Protein AF-A0A7I7WF89-F1 (afdb_monomer_lite)

Foldseek 3Di:
DDDDDDPPPPPPPPPLDLPPVVLVVVLCVLCVPQDDPPDPPDDQDPVSVVVNVVSVVVNVVSVVVSVVVVVVD

Organism: Mycolicibacterium gadium (NCBI:txid1794)

Secondary structure (DSSP, 8-state):
--------------S----HHHHHHHHHHHHTTS--TTSTT----HHHHHHHHHHHHHHHHHHHHHHHHHH--

pLDDT: mean 80.16, std 17.39, range [42.84, 96.19]

Radius of gyration: 19.54 Å; chains: 1; bounding box: 45×47×45 Å

Sequence (73 aa):
MVRAHPRRSASVNIDMSTDPDQIRAQIAELLADLPDPAQEGVEIADSEIDVIAARLEEAHELLVHALESVEKG

Structure (mmCIF, N/CA/C/O backbone):
data_AF-A0A7I7WF89-F1
#
_entry.id   AF-A0A7I7WF89-F1
#
loop_
_atom_site.group_PDB
_atom_site.id
_atom_site.type_symbol
_atom_site.label_atom_id
_atom_site.label_alt_id
_atom_site.label_comp_id
_atom_site.label_asym_id
_atom_site.label_entity_id
_atom_site.label_seq_id
_atom_site.pdbx_PDB_ins_code
_atom_site.Cartn_x
_atom_site.Cartn_y
_atom_site.Cartn_z
_atom_site.occupancy
_atom_site.B_iso_or_equiv
_atom_site.auth_seq_id
_atom_site.auth_comp_id
_atom_site.auth_asym_id
_atom_site.auth_atom_id
_atom_site.pdbx_PDB_model_num
ATOM 1 N N . MET A 1 1 ? 24.228 -42.597 -29.244 1.00 47.44 1 MET A N 1
ATOM 2 C CA . MET A 1 1 ? 24.515 -41.147 -29.185 1.00 47.44 1 MET A CA 1
ATOM 3 C C . MET A 1 1 ? 23.408 -40.470 -28.391 1.00 47.44 1 MET A C 1
ATOM 5 O O . MET A 1 1 ? 22.333 -40.242 -28.926 1.00 47.44 1 MET A O 1
ATOM 9 N N . VAL A 1 2 ? 23.636 -40.238 -27.098 1.00 49.75 2 VAL A N 1
ATOM 10 C CA . VAL A 1 2 ? 22.700 -39.531 -26.211 1.00 49.75 2 VAL A CA 1
ATOM 11 C C . VAL A 1 2 ? 22.911 -38.037 -26.421 1.00 49.75 2 VAL A C 1
ATOM 13 O O . VAL A 1 2 ? 23.959 -37.508 -26.062 1.00 49.75 2 VAL A O 1
ATOM 16 N N . ARG A 1 3 ? 21.935 -37.355 -27.022 1.00 47.50 3 ARG A N 1
ATOM 17 C CA . ARG A 1 3 ? 21.846 -35.894 -26.962 1.00 47.50 3 ARG A CA 1
ATOM 18 C C . ARG A 1 3 ? 20.863 -35.528 -25.857 1.00 47.50 3 ARG A C 1
ATOM 20 O O . ARG A 1 3 ? 19.690 -35.285 -26.101 1.00 47.50 3 ARG A O 1
ATOM 27 N N . ALA A 1 4 ? 21.378 -35.534 -24.633 1.00 50.78 4 ALA A N 1
ATOM 28 C CA . ALA A 1 4 ? 20.910 -34.613 -23.609 1.00 50.78 4 ALA A CA 1
ATOM 29 C C . ALA A 1 4 ? 21.318 -33.198 -24.038 1.00 50.78 4 ALA A C 1
ATOM 31 O O . ALA A 1 4 ? 22.404 -33.063 -24.597 1.00 50.78 4 ALA A O 1
ATOM 32 N N . HIS A 1 5 ? 20.446 -32.209 -23.828 1.00 53.38 5 HIS A N 1
ATOM 33 C CA . HIS A 1 5 ? 20.702 -30.794 -23.503 1.00 53.38 5 HIS A CA 1
ATOM 34 C C . HIS A 1 5 ? 19.334 -30.082 -23.388 1.00 53.38 5 HIS A C 1
ATOM 36 O O . HIS A 1 5 ? 18.343 -30.567 -23.932 1.00 53.38 5 HIS A O 1
ATOM 42 N N . PRO A 1 6 ? 19.222 -29.034 -22.563 1.00 51.38 6 PRO A N 1
ATOM 43 C CA . PRO A 1 6 ? 18.494 -29.100 -21.305 1.00 51.38 6 PRO A CA 1
ATOM 44 C C . PRO A 1 6 ? 17.170 -28.338 -21.357 1.00 51.38 6 PRO A C 1
ATOM 46 O O . PRO A 1 6 ? 16.914 -27.542 -22.260 1.00 51.38 6 PRO A O 1
ATOM 49 N N . ARG A 1 7 ? 16.338 -28.556 -20.331 1.00 47.22 7 ARG A N 1
ATOM 50 C CA . ARG A 1 7 ? 15.216 -27.674 -20.013 1.00 47.22 7 ARG A CA 1
ATOM 51 C C . ARG A 1 7 ? 15.726 -26.238 -19.955 1.00 47.22 7 ARG A C 1
ATOM 53 O O . ARG A 1 7 ? 16.460 -25.881 -19.039 1.00 47.22 7 ARG A O 1
ATOM 60 N N . ARG A 1 8 ? 15.325 -25.420 -20.929 1.00 43.09 8 ARG A N 1
ATOM 61 C CA . ARG A 1 8 ? 15.428 -23.968 -20.831 1.00 43.09 8 ARG A CA 1
ATOM 62 C C . ARG A 1 8 ? 14.373 -23.545 -19.816 1.00 43.09 8 ARG A C 1
ATOM 64 O O . ARG A 1 8 ? 13.260 -23.186 -20.181 1.00 43.09 8 ARG A O 1
ATOM 71 N N . SER A 1 9 ? 14.723 -23.670 -18.538 1.00 43.12 9 SER A N 1
ATOM 72 C CA . SER A 1 9 ? 14.213 -22.782 -17.508 1.00 43.12 9 SER A CA 1
ATOM 73 C C . SER A 1 9 ? 14.514 -21.384 -18.030 1.00 43.12 9 SER A C 1
ATOM 75 O O . SER A 1 9 ? 15.648 -20.920 -17.955 1.00 43.12 9 SER A O 1
ATOM 77 N N . ALA A 1 10 ? 13.540 -20.764 -18.698 1.00 49.78 10 ALA A N 1
ATOM 78 C CA . ALA A 1 10 ? 13.502 -19.320 -18.735 1.00 49.78 10 ALA A CA 1
ATOM 79 C C . ALA A 1 10 ? 13.415 -18.957 -17.262 1.00 49.78 10 ALA A C 1
ATOM 81 O O . ALA A 1 10 ? 12.410 -19.240 -16.611 1.00 49.78 10 ALA A O 1
ATOM 82 N N . SER A 1 11 ? 14.557 -18.542 -16.725 1.00 42.84 11 SER A N 1
ATOM 83 C CA . SER A 1 11 ? 14.672 -17.978 -15.404 1.00 42.84 11 SER A CA 1
ATOM 84 C C . SER A 1 11 ? 13.462 -17.085 -15.218 1.00 42.84 11 SER A C 1
ATOM 86 O O . SER A 1 11 ? 13.268 -16.134 -15.976 1.00 42.84 11 SER A O 1
ATOM 88 N N . V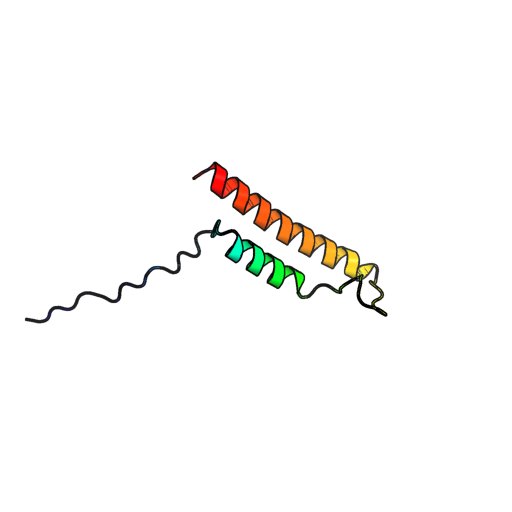AL A 1 12 ? 12.618 -17.436 -14.253 1.00 53.97 12 VAL A N 1
ATOM 89 C CA . VAL A 1 12 ? 11.813 -16.443 -13.565 1.00 53.97 12 VAL A CA 1
ATOM 90 C C . VAL A 1 12 ? 12.860 -15.540 -12.935 1.00 53.97 12 VAL A C 1
ATOM 92 O O . VAL A 1 12 ? 13.373 -15.804 -11.852 1.00 53.97 12 VAL A O 1
ATOM 95 N N . ASN A 1 13 ? 13.324 -14.579 -13.725 1.00 50.09 13 ASN A N 1
ATOM 96 C CA . ASN A 1 13 ? 14.142 -13.500 -13.250 1.00 50.09 13 ASN A CA 1
ATOM 97 C C . ASN A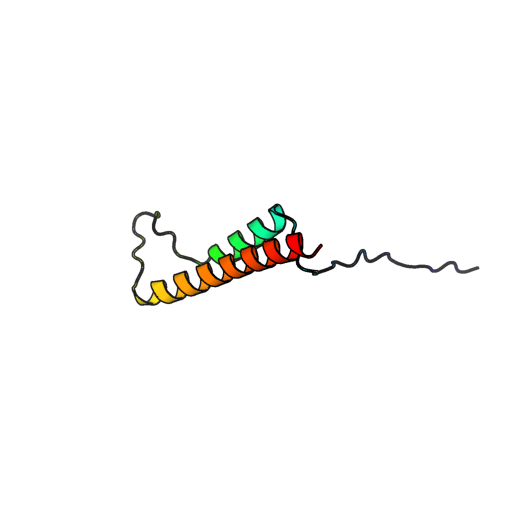 1 13 ? 13.157 -12.711 -12.395 1.00 50.09 13 ASN A C 1
ATOM 99 O O . ASN A 1 13 ? 12.407 -11.887 -12.906 1.00 50.09 13 ASN A O 1
ATOM 103 N N . ILE A 1 14 ? 13.130 -13.011 -11.095 1.00 49.94 14 ILE A N 1
ATOM 104 C CA . ILE A 1 14 ? 12.636 -12.107 -10.049 1.00 49.94 14 ILE A CA 1
ATOM 105 C C . ILE A 1 14 ? 13.604 -10.897 -9.984 1.00 49.94 14 ILE A C 1
ATOM 107 O O . ILE A 1 14 ? 13.996 -10.446 -8.919 1.00 49.94 14 ILE A O 1
ATOM 111 N N . ASP A 1 15 ? 14.090 -10.421 -11.131 1.00 54.78 15 ASP A N 1
ATOM 112 C CA . ASP A 1 15 ? 14.748 -9.133 -11.243 1.00 54.78 15 ASP A CA 1
ATOM 113 C C . ASP A 1 15 ? 13.587 -8.165 -11.359 1.00 54.78 15 ASP A C 1
ATOM 115 O O . ASP A 1 15 ? 12.900 -8.163 -12.379 1.00 54.78 15 ASP A O 1
ATOM 119 N N . MET A 1 16 ? 13.310 -7.481 -10.246 1.00 59.66 16 MET A N 1
ATOM 120 C CA . MET A 1 16 ? 12.449 -6.304 -10.103 1.00 59.66 16 MET A CA 1
ATOM 121 C C . MET A 1 16 ? 11.810 -5.875 -11.424 1.00 59.66 16 MET A C 1
ATOM 123 O O . MET A 1 16 ? 12.378 -5.098 -12.191 1.00 59.66 16 MET A O 1
ATOM 127 N N . SER A 1 17 ? 10.648 -6.451 -11.722 1.00 65.75 17 SER A N 1
ATOM 128 C CA . SER A 1 17 ? 9.992 -6.191 -12.992 1.00 65.75 17 SER A CA 1
ATOM 129 C C . SER A 1 17 ? 9.515 -4.747 -13.026 1.00 65.75 17 SER A C 1
ATOM 131 O O . SER A 1 17 ? 8.696 -4.339 -12.204 1.00 65.75 17 SER A O 1
ATOM 133 N N . THR A 1 18 ? 10.021 -3.983 -13.990 1.00 76.81 18 THR A N 1
ATOM 134 C CA . THR A 1 18 ? 9.549 -2.629 -14.309 1.00 76.81 18 THR A CA 1
ATOM 135 C C . THR A 1 18 ? 8.264 -2.646 -15.138 1.00 76.81 18 THR A C 1
ATOM 137 O O . THR A 1 18 ? 7.779 -1.590 -15.548 1.00 76.81 18 THR A O 1
ATOM 140 N N . ASP A 1 19 ? 7.706 -3.834 -15.404 1.00 87.19 19 ASP A N 1
ATOM 141 C CA . ASP A 1 19 ? 6.457 -3.978 -16.133 1.00 87.19 19 ASP A CA 1
ATOM 142 C C . ASP A 1 19 ? 5.303 -3.296 -15.370 1.00 87.19 19 ASP A C 1
ATOM 144 O O . ASP A 1 19 ? 5.009 -3.661 -14.224 1.00 87.19 19 ASP A O 1
ATOM 148 N N . PRO A 1 20 ? 4.617 -2.315 -15.985 1.00 87.62 20 PRO A N 1
ATOM 149 C CA . PRO A 1 20 ? 3.566 -1.567 -15.309 1.00 87.62 20 PRO A CA 1
ATOM 150 C C . PRO A 1 20 ? 2.394 -2.433 -14.836 1.00 87.62 20 PRO A C 1
ATOM 152 O O . PRO A 1 20 ? 1.781 -2.102 -13.821 1.00 87.62 20 PRO A O 1
ATOM 155 N N . ASP A 1 21 ? 2.046 -3.506 -15.556 1.00 91.38 21 ASP A N 1
ATOM 156 C CA . ASP A 1 21 ? 0.963 -4.410 -15.155 1.00 91.38 21 ASP A CA 1
ATOM 157 C C . ASP A 1 21 ? 1.365 -5.240 -13.931 1.00 91.38 21 ASP A C 1
ATOM 159 O O . ASP A 1 21 ? 0.584 -5.366 -12.986 1.00 91.38 21 ASP A O 1
ATOM 163 N N . GLN A 1 22 ? 2.602 -5.736 -13.890 1.00 90.31 22 GLN A N 1
ATOM 164 C CA . GLN A 1 22 ? 3.117 -6.478 -12.740 1.00 90.31 22 GLN A CA 1
ATOM 165 C C . GLN A 1 22 ? 3.279 -5.603 -11.489 1.00 90.31 22 GLN A C 1
ATOM 167 O O . GLN A 1 22 ? 3.014 -6.065 -10.377 1.00 90.31 22 GLN A O 1
ATOM 172 N N . ILE A 1 23 ? 3.685 -4.343 -11.647 1.00 91.31 23 ILE A N 1
ATOM 173 C CA . ILE A 1 23 ? 3.743 -3.363 -10.552 1.00 91.31 23 ILE A CA 1
ATOM 174 C C . ILE A 1 23 ? 2.339 -3.102 -9.998 1.00 91.31 23 ILE A C 1
ATOM 176 O O . ILE A 1 23 ? 2.128 -3.169 -8.788 1.00 91.31 23 ILE A O 1
ATOM 180 N N . ARG A 1 24 ? 1.353 -2.870 -10.877 1.00 92.50 24 ARG A N 1
ATOM 181 C CA . ARG A 1 24 ? -0.047 -2.681 -10.464 1.00 92.50 24 ARG A CA 1
ATOM 182 C C . ARG A 1 24 ? -0.597 -3.889 -9.710 1.00 92.50 24 ARG A C 1
ATOM 184 O O . ARG A 1 24 ? -1.300 -3.698 -8.724 1.00 92.50 24 ARG A O 1
ATOM 191 N N . ALA A 1 25 ? -0.276 -5.106 -10.149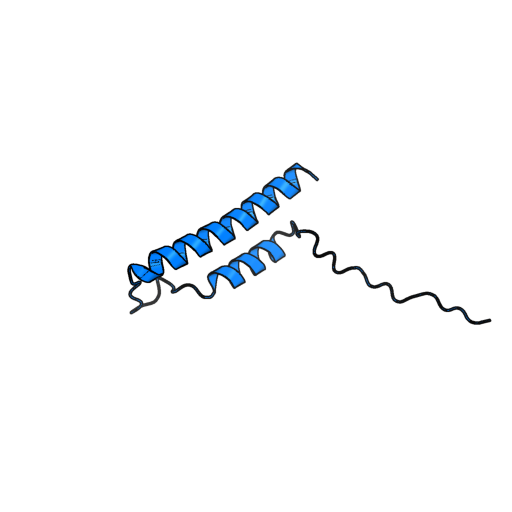 1.00 94.06 25 ALA A N 1
ATOM 192 C CA . ALA A 1 25 ? -0.713 -6.328 -9.479 1.00 94.06 25 ALA A CA 1
ATOM 193 C C . ALA A 1 25 ? -0.135 -6.455 -8.058 1.00 94.06 25 ALA A C 1
ATOM 195 O O . ALA A 1 25 ? -0.882 -6.749 -7.132 1.00 94.06 25 ALA A O 1
ATOM 196 N N . GLN A 1 26 ? 1.159 -6.169 -7.876 1.00 91.75 26 GLN A N 1
ATOM 197 C CA . GLN A 1 26 ? 1.812 -6.204 -6.559 1.00 91.75 26 GLN A CA 1
ATOM 198 C C . GLN A 1 26 ? 1.241 -5.153 -5.602 1.00 91.75 26 GLN A C 1
ATOM 200 O O . GLN A 1 26 ? 0.980 -5.452 -4.443 1.00 91.75 26 GLN A O 1
ATOM 205 N N . ILE A 1 27 ? 0.991 -3.934 -6.089 1.00 93.69 27 ILE A N 1
ATOM 206 C CA . ILE A 1 27 ? 0.361 -2.882 -5.280 1.00 93.69 27 ILE A CA 1
ATOM 207 C C . ILE A 1 27 ? -1.067 -3.279 -4.896 1.00 93.69 27 ILE A C 1
ATOM 209 O O . ILE A 1 27 ? -1.465 -3.098 -3.751 1.00 93.69 27 ILE A O 1
ATOM 213 N N . ALA A 1 28 ? -1.839 -3.841 -5.829 1.00 93.88 28 ALA A N 1
ATOM 214 C CA . ALA A 1 28 ? -3.192 -4.301 -5.537 1.00 93.88 28 ALA A CA 1
ATOM 215 C C . ALA A 1 28 ? -3.204 -5.409 -4.472 1.00 93.88 28 ALA A C 1
ATOM 217 O O . ALA A 1 28 ? -4.046 -5.374 -3.583 1.00 93.88 28 ALA A O 1
ATOM 218 N N . GLU A 1 29 ? -2.263 -6.354 -4.536 1.00 94.25 29 GLU A N 1
ATOM 219 C CA . GLU A 1 29 ? -2.086 -7.388 -3.511 1.00 94.25 29 GLU A CA 1
ATOM 220 C C . GLU A 1 29 ? -1.737 -6.775 -2.150 1.00 94.25 29 GLU A C 1
ATOM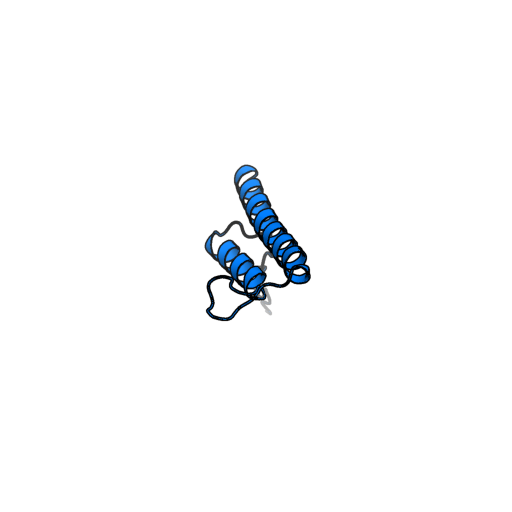 222 O O . GLU A 1 29 ? -2.351 -7.115 -1.143 1.00 94.25 29 GLU A O 1
ATOM 227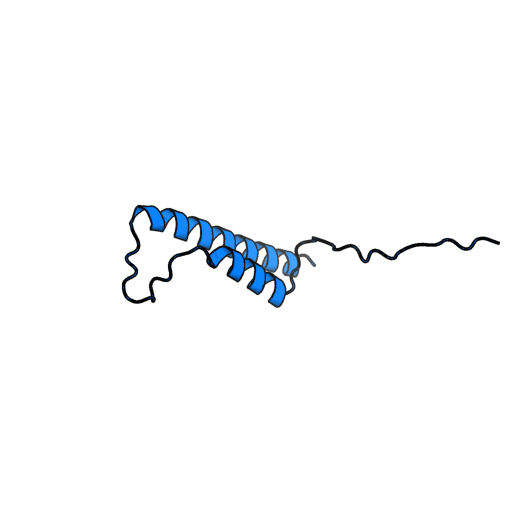 N N . LEU A 1 30 ? -0.814 -5.814 -2.126 1.00 92.81 30 LEU A N 1
ATOM 228 C CA . LEU A 1 30 ? -0.363 -5.163 -0.900 1.00 92.81 30 LEU A CA 1
ATOM 229 C C . LEU A 1 30 ? -1.467 -4.372 -0.184 1.00 92.81 30 LEU A C 1
ATOM 231 O O . LEU A 1 30 ? -1.507 -4.316 1.047 1.00 92.81 30 LEU A O 1
ATOM 235 N N . LEU A 1 31 ? -2.352 -3.752 -0.964 1.00 92.88 31 LEU A N 1
ATOM 236 C CA . LEU A 1 31 ? -3.448 -2.928 -0.464 1.00 92.88 31 LEU A CA 1
ATOM 237 C C . LEU A 1 31 ? -4.749 -3.716 -0.239 1.00 92.88 31 LEU A C 1
ATOM 239 O O . LEU A 1 31 ? -5.670 -3.167 0.357 1.00 92.88 31 LEU A O 1
ATOM 243 N N . ALA A 1 32 ? -4.842 -4.978 -0.675 1.00 92.62 32 ALA A N 1
ATOM 244 C CA . ALA A 1 32 ? -6.063 -5.786 -0.565 1.00 92.62 32 ALA A CA 1
ATOM 245 C C . ALA A 1 32 ? -6.502 -6.043 0.886 1.00 92.62 32 ALA A C 1
ATOM 247 O O . ALA A 1 32 ? -7.690 -6.234 1.144 1.00 92.62 32 ALA A O 1
ATOM 248 N N . ASP A 1 33 ? -5.549 -6.034 1.819 1.00 87.56 33 ASP A N 1
ATOM 249 C CA . ASP A 1 33 ? -5.797 -6.257 3.245 1.00 87.56 33 ASP A CA 1
ATOM 250 C C . ASP A 1 33 ? -6.206 -4.977 3.995 1.00 87.56 33 ASP A C 1
ATOM 252 O O . ASP A 1 33 ? -6.521 -5.038 5.185 1.00 87.56 33 ASP A O 1
ATOM 256 N N . LEU A 1 34 ? -6.179 -3.812 3.337 1.00 90.44 34 LEU A N 1
ATOM 257 C CA . LEU A 1 34 ? -6.560 -2.553 3.970 1.00 90.44 34 LEU A CA 1
ATOM 258 C C . LEU A 1 34 ? -8.083 -2.367 3.960 1.00 90.44 34 LEU A C 1
ATOM 260 O O . LEU A 1 34 ? -8.735 -2.662 2.956 1.00 90.44 34 LEU A O 1
ATOM 264 N N . PRO A 1 35 ? -8.666 -1.839 5.052 1.00 88.69 35 PRO A N 1
ATOM 265 C CA . PRO A 1 35 ? -10.082 -1.503 5.070 1.00 88.69 35 PRO A CA 1
ATOM 266 C C . PRO A 1 35 ? -10.373 -0.393 4.051 1.00 88.69 35 PRO A C 1
ATOM 268 O O . PRO A 1 35 ? -9.645 0.599 3.973 1.00 88.69 35 PRO A O 1
ATOM 271 N N . ASP A 1 36 ? -11.452 -0.550 3.281 1.00 85.81 36 ASP A N 1
ATOM 272 C CA . ASP A 1 36 ? -11.898 0.466 2.327 1.00 85.81 36 ASP A CA 1
ATOM 273 C C . ASP A 1 36 ? -12.687 1.569 3.059 1.00 85.81 36 ASP A C 1
ATOM 275 O O . ASP A 1 36 ? -13.799 1.303 3.529 1.00 85.81 36 ASP A O 1
ATOM 279 N N . PRO A 1 37 ? -12.173 2.814 3.138 1.00 83.25 37 PRO A N 1
ATOM 280 C CA . PRO A 1 37 ? -12.884 3.921 3.778 1.00 83.25 37 PRO A CA 1
ATOM 281 C C . PRO A 1 37 ? -14.168 4.325 3.040 1.00 83.25 37 PRO A C 1
ATOM 283 O O . PRO A 1 37 ? -14.995 5.038 3.604 1.00 83.25 37 PRO A O 1
ATOM 286 N N . ALA A 1 38 ? -14.337 3.927 1.774 1.00 86.38 38 ALA A N 1
ATOM 287 C CA . ALA A 1 38 ? -15.539 4.204 0.995 1.00 86.38 38 ALA A CA 1
ATOM 288 C C . ALA A 1 38 ? -16.647 3.159 1.209 1.00 86.38 38 ALA A C 1
ATOM 290 O O . ALA A 1 38 ? -17.778 3.370 0.761 1.00 86.38 38 ALA A O 1
ATOM 291 N N . GLN A 1 39 ? -16.350 2.042 1.880 1.00 88.81 39 GLN A N 1
ATOM 292 C CA . GLN A 1 39 ? -17.332 1.004 2.153 1.00 88.81 39 GLN A CA 1
ATOM 293 C C . GLN A 1 39 ? -18.270 1.432 3.291 1.00 88.81 39 GLN A C 1
ATOM 295 O O . GLN A 1 39 ? -17.850 1.814 4.382 1.00 88.81 39 GLN A O 1
ATOM 300 N N . GLU A 1 40 ? -19.576 1.341 3.040 1.00 89.62 40 GLU A N 1
ATOM 301 C CA . GLU A 1 40 ? -20.599 1.755 3.999 1.00 89.62 40 GLU A CA 1
ATOM 302 C C . GLU A 1 40 ? -20.517 0.923 5.293 1.00 89.62 40 GLU A C 1
ATOM 304 O O . GLU A 1 40 ? -20.503 -0.310 5.261 1.00 89.62 40 GLU A O 1
ATOM 309 N N . GLY A 1 41 ? -20.454 1.604 6.441 1.00 84.56 41 GLY A N 1
ATOM 310 C CA . GLY A 1 41 ? -20.344 0.967 7.756 1.00 84.56 41 GLY A CA 1
ATOM 311 C C . GLY A 1 41 ? -18.928 0.543 8.164 1.00 84.56 41 GLY A C 1
ATOM 312 O O . GLY A 1 41 ? -18.784 -0.104 9.201 1.00 84.56 41 GLY A O 1
ATOM 313 N N . VAL A 1 42 ? -17.898 0.895 7.387 1.00 87.31 42 VAL A N 1
ATOM 314 C CA . VAL A 1 42 ? -16.497 0.762 7.809 1.00 87.31 42 VAL A CA 1
ATOM 315 C C . VAL A 1 42 ? -16.095 1.987 8.623 1.00 87.31 42 VAL A C 1
ATOM 317 O O . VAL A 1 42 ? -16.102 3.109 8.127 1.00 87.31 42 VAL A O 1
ATOM 320 N N . GLU A 1 43 ? -15.729 1.752 9.878 1.00 89.31 43 GLU A N 1
ATOM 321 C CA . GLU A 1 43 ? -15.107 2.741 10.757 1.00 89.31 43 GLU A CA 1
ATOM 322 C C . GLU A 1 43 ? -13.637 2.355 10.910 1.00 89.31 43 GLU A C 1
ATOM 324 O O . GLU A 1 43 ? -13.338 1.260 11.385 1.00 89.31 43 GLU A O 1
ATOM 329 N N . ILE A 1 44 ? -12.731 3.235 10.485 1.00 89.12 44 ILE A N 1
ATOM 330 C CA . ILE A 1 44 ? -11.288 3.019 10.623 1.00 89.12 44 ILE A CA 1
ATOM 331 C C . ILE A 1 44 ? -10.878 3.465 12.023 1.00 89.12 44 ILE A C 1
ATOM 333 O O . ILE A 1 44 ? -11.020 4.639 12.371 1.00 89.12 44 ILE A O 1
ATOM 337 N N . ALA A 1 45 ? -10.368 2.539 12.831 1.00 89.94 45 ALA A N 1
ATOM 338 C CA . ALA A 1 45 ? -9.851 2.872 14.150 1.00 89.94 45 ALA A CA 1
ATOM 339 C C . ALA A 1 45 ? -8.503 3.603 14.049 1.00 89.94 45 ALA A C 1
ATOM 341 O O . ALA A 1 45 ? -7.696 3.311 13.168 1.00 89.94 45 ALA A O 1
ATOM 342 N N . ASP A 1 46 ? -8.189 4.471 15.018 1.00 88.69 46 ASP A N 1
ATOM 343 C CA . ASP A 1 46 ? -6.890 5.166 15.076 1.00 88.69 46 ASP A CA 1
ATOM 344 C C . ASP A 1 46 ? -5.696 4.196 15.015 1.00 88.69 46 ASP A C 1
ATOM 346 O O . ASP A 1 46 ? -4.685 4.488 14.385 1.00 88.69 46 ASP A O 1
ATOM 350 N N . SER A 1 47 ? -5.822 3.003 15.608 1.00 86.56 47 SER A N 1
ATOM 351 C CA . SER A 1 47 ? -4.781 1.966 15.554 1.00 86.56 47 SER A CA 1
ATOM 352 C C . SER A 1 47 ? -4.572 1.355 14.165 1.00 86.56 47 SER A C 1
ATOM 354 O O . SER A 1 47 ? -3.530 0.758 13.913 1.00 86.56 47 SER A O 1
ATOM 356 N N . GLU A 1 48 ? -5.562 1.449 13.278 1.00 89.31 48 GLU A N 1
ATOM 357 C CA . GLU A 1 48 ? -5.477 0.961 11.899 1.00 89.31 48 GLU A CA 1
ATOM 358 C C . GLU A 1 48 ? -4.855 2.007 10.970 1.00 89.31 48 GLU A C 1
ATOM 360 O O . GLU A 1 48 ? -4.263 1.637 9.958 1.00 89.31 48 GLU A O 1
ATOM 365 N N . ILE A 1 49 ? -4.912 3.296 11.331 1.00 91.31 49 ILE A N 1
ATOM 366 C CA . ILE A 1 49 ? -4.314 4.391 10.553 1.00 91.31 49 ILE A CA 1
ATOM 367 C C . ILE A 1 49 ? -2.810 4.171 10.368 1.00 91.31 49 ILE A C 1
ATOM 369 O O . ILE A 1 49 ? -2.313 4.303 9.252 1.00 91.31 49 ILE A O 1
ATOM 373 N N . ASP A 1 50 ? -2.093 3.777 11.424 1.00 92.00 50 ASP A N 1
ATOM 374 C CA . ASP A 1 50 ? -0.652 3.505 11.346 1.00 92.00 50 ASP A CA 1
ATOM 375 C C . ASP A 1 50 ? -0.340 2.323 10.412 1.00 92.00 50 ASP A C 1
ATOM 377 O O . ASP A 1 50 ? 0.641 2.343 9.666 1.00 92.00 50 ASP A O 1
ATOM 381 N N . VAL A 1 51 ? -1.200 1.300 10.407 1.00 90.88 51 VAL A N 1
ATOM 382 C CA . VAL A 1 51 ? -1.061 0.125 9.532 1.00 90.88 51 VAL A CA 1
ATOM 383 C C . VAL A 1 51 ? -1.329 0.500 8.076 1.00 90.88 51 VAL A C 1
ATOM 385 O O . VAL A 1 51 ? -0.569 0.110 7.188 1.00 90.88 51 VAL A O 1
ATOM 388 N N . ILE A 1 52 ? -2.375 1.292 7.828 1.00 92.88 52 ILE A N 1
ATOM 389 C CA . ILE A 1 52 ? -2.698 1.834 6.505 1.00 92.88 52 ILE A CA 1
ATOM 390 C C . ILE A 1 52 ? -1.540 2.693 5.994 1.00 92.88 52 ILE A C 1
ATOM 392 O O . ILE A 1 52 ? -1.109 2.517 4.857 1.00 92.88 52 ILE A O 1
ATOM 396 N N . ALA A 1 53 ? -1.001 3.582 6.832 1.00 93.12 53 ALA A N 1
ATOM 397 C CA . ALA A 1 53 ? 0.116 4.446 6.471 1.00 93.12 53 ALA A CA 1
ATOM 398 C C . ALA A 1 53 ? 1.355 3.631 6.075 1.00 93.12 53 ALA A C 1
ATOM 400 O O . ALA A 1 53 ? 1.910 3.861 5.002 1.00 93.12 53 ALA A O 1
ATOM 401 N N . ALA A 1 54 ? 1.730 2.630 6.878 1.00 93.56 54 ALA A N 1
ATOM 402 C CA . ALA A 1 54 ? 2.868 1.761 6.583 1.00 93.56 54 ALA A CA 1
ATOM 403 C C . ALA A 1 54 ? 2.699 0.997 5.256 1.00 93.56 54 ALA A C 1
ATOM 405 O O . ALA A 1 54 ? 3.651 0.857 4.492 1.00 93.56 54 ALA A O 1
ATOM 406 N N . ARG A 1 55 ? 1.484 0.526 4.945 1.00 93.62 55 ARG A N 1
ATOM 407 C CA . ARG A 1 55 ? 1.209 -0.175 3.679 1.00 93.62 55 ARG A CA 1
ATOM 408 C C . ARG A 1 55 ? 1.192 0.761 2.477 1.00 93.62 55 ARG A C 1
ATOM 410 O O . ARG A 1 55 ? 1.695 0.405 1.417 1.00 93.62 55 ARG A O 1
ATOM 417 N N . LEU A 1 56 ? 0.664 1.972 2.626 1.00 95.31 56 LEU A N 1
ATOM 418 C CA . LEU A 1 56 ? 0.740 2.979 1.567 1.00 95.31 56 LEU A CA 1
ATOM 419 C C . LEU A 1 56 ? 2.189 3.398 1.281 1.00 95.31 56 LEU A C 1
ATOM 421 O O . LEU A 1 56 ? 2.540 3.588 0.118 1.00 95.31 56 LEU A O 1
ATOM 425 N N . GLU A 1 57 ? 3.030 3.502 2.312 1.00 96.19 57 GLU A N 1
ATOM 426 C CA . GLU A 1 57 ? 4.465 3.764 2.163 1.00 96.19 57 GLU A CA 1
ATOM 427 C C . GLU A 1 57 ? 5.167 2.624 1.413 1.00 96.19 57 GLU A C 1
ATOM 429 O O . GLU A 1 57 ? 5.866 2.873 0.438 1.00 96.19 57 GLU A O 1
ATOM 434 N N . GLU A 1 58 ? 4.903 1.366 1.769 1.00 94.62 58 GLU A N 1
ATOM 435 C CA . GLU A 1 58 ? 5.475 0.205 1.074 1.00 94.62 58 GLU A CA 1
ATOM 436 C C . GLU A 1 58 ? 5.070 0.149 -0.413 1.00 94.62 58 GLU A C 1
ATOM 438 O O . GLU A 1 58 ? 5.910 -0.078 -1.289 1.00 94.62 58 GLU A O 1
ATOM 443 N N . ALA A 1 59 ? 3.801 0.437 -0.728 1.00 95.00 59 ALA A N 1
ATOM 444 C CA . ALA A 1 59 ? 3.341 0.564 -2.112 1.00 95.00 59 ALA A CA 1
ATOM 445 C C . ALA A 1 59 ? 4.054 1.706 -2.858 1.00 95.00 59 ALA A C 1
ATOM 447 O O . ALA A 1 59 ? 4.358 1.581 -4.049 1.00 95.00 59 ALA A O 1
ATOM 448 N N . HIS A 1 60 ? 4.318 2.822 -2.174 1.00 95.50 60 HIS A N 1
ATOM 449 C CA . HIS A 1 60 ? 5.027 3.963 -2.742 1.00 95.50 60 HIS A CA 1
ATOM 450 C C . HIS A 1 60 ? 6.495 3.639 -3.036 1.00 95.50 60 HIS A C 1
ATOM 452 O O . HIS A 1 60 ? 6.961 3.914 -4.140 1.00 95.50 60 HIS A O 1
ATOM 458 N N . GLU A 1 61 ? 7.200 2.999 -2.105 1.00 94.31 61 GLU A N 1
ATOM 459 C CA . GLU A 1 61 ? 8.596 2.591 -2.293 1.00 94.31 61 GLU A CA 1
ATOM 460 C C . GLU A 1 61 ? 8.749 1.630 -3.479 1.00 94.31 61 GLU A C 1
ATOM 462 O O . GLU A 1 61 ? 9.687 1.757 -4.267 1.00 94.31 61 GLU A O 1
ATOM 467 N N . LEU A 1 62 ? 7.785 0.726 -3.686 1.00 91.81 62 LEU A N 1
ATOM 468 C CA . LEU A 1 62 ? 7.757 -0.143 -4.866 1.00 91.81 62 LEU A CA 1
ATOM 469 C C . LEU A 1 62 ? 7.680 0.677 -6.166 1.00 91.81 62 LEU A C 1
ATOM 471 O O . LEU A 1 62 ? 8.427 0.413 -7.112 1.00 91.81 62 LEU A O 1
ATOM 475 N N . LEU A 1 63 ? 6.822 1.702 -6.213 1.00 91.50 63 LEU A N 1
ATOM 476 C CA . LEU A 1 63 ? 6.710 2.606 -7.364 1.00 91.50 63 LEU A CA 1
ATOM 477 C C . LEU A 1 63 ? 7.988 3.419 -7.596 1.00 91.50 63 LEU A C 1
ATOM 479 O O . LEU A 1 63 ? 8.421 3.557 -8.742 1.00 91.50 63 LEU A O 1
ATOM 483 N N . VAL A 1 64 ? 8.592 3.949 -6.531 1.00 92.94 64 VAL A N 1
ATOM 484 C CA . VAL A 1 64 ? 9.844 4.713 -6.605 1.00 92.94 64 VAL A CA 1
ATOM 485 C C . VAL A 1 64 ? 10.971 3.825 -7.122 1.00 92.94 64 VAL A C 1
ATOM 487 O O . VAL A 1 64 ? 11.644 4.193 -8.084 1.00 92.94 64 VAL A O 1
ATOM 490 N N . HIS A 1 65 ? 11.128 2.620 -6.573 1.00 88.38 65 HIS A N 1
ATOM 491 C CA . HIS A 1 65 ? 12.125 1.666 -7.050 1.00 88.38 65 HIS A CA 1
ATOM 492 C C . HIS A 1 65 ? 11.924 1.286 -8.516 1.00 88.38 65 HIS A C 1
ATOM 494 O O . HIS A 1 65 ? 12.901 1.213 -9.266 1.00 88.38 65 HIS A O 1
ATOM 500 N N . ALA A 1 66 ? 10.679 1.079 -8.948 1.00 88.62 66 ALA A N 1
ATOM 501 C CA . ALA A 1 66 ? 10.386 0.822 -10.350 1.00 88.62 66 ALA A CA 1
ATOM 502 C C . ALA A 1 66 ? 10.796 1.999 -11.248 1.00 88.62 66 ALA A C 1
ATOM 504 O O . ALA A 1 66 ? 11.422 1.783 -12.287 1.00 88.62 66 ALA A O 1
ATOM 505 N N . LEU A 1 67 ? 10.498 3.237 -10.840 1.00 88.56 67 LEU A N 1
ATOM 506 C CA . LEU A 1 67 ? 10.869 4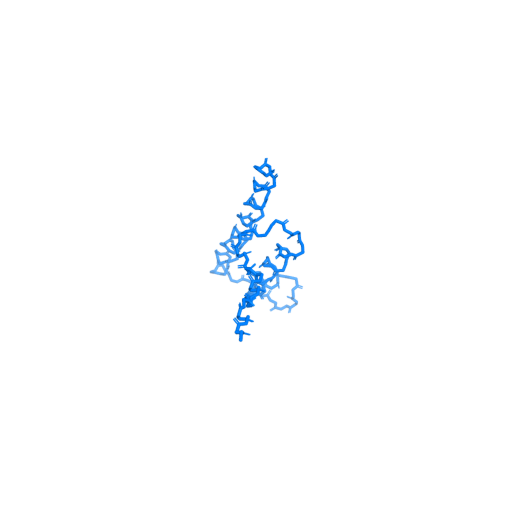.440 -11.586 1.00 88.56 67 LEU A CA 1
ATOM 507 C C . LEU A 1 67 ? 12.391 4.599 -11.690 1.00 88.56 67 LEU A C 1
ATOM 509 O O . LEU A 1 67 ? 12.918 4.801 -12.783 1.00 88.56 67 LEU A O 1
ATOM 513 N N . GLU A 1 68 ? 13.104 4.447 -10.575 1.00 88.62 68 GLU A N 1
ATOM 514 C CA . GLU A 1 68 ? 14.566 4.504 -10.568 1.00 88.62 68 GLU A CA 1
ATOM 515 C C . GLU A 1 68 ? 15.192 3.407 -11.432 1.00 88.62 68 GLU A C 1
ATOM 517 O O . GLU A 1 68 ? 16.227 3.622 -12.063 1.00 88.62 68 GLU A O 1
ATOM 522 N N . SER A 1 69 ? 14.594 2.213 -11.454 1.00 80.19 69 SER A N 1
ATOM 523 C CA . SER A 1 69 ? 15.088 1.106 -12.271 1.00 80.19 69 SER A CA 1
ATOM 524 C C . SER A 1 69 ? 14.892 1.354 -13.767 1.00 80.19 69 SER A C 1
ATOM 526 O O . SER A 1 69 ? 15.690 0.853 -14.556 1.00 80.19 69 SER A O 1
ATOM 528 N N . VAL A 1 70 ? 13.867 2.118 -14.161 1.00 82.56 70 VAL A N 1
ATOM 529 C CA . VAL A 1 70 ? 13.683 2.585 -15.544 1.00 82.56 70 VAL A CA 1
ATOM 530 C C . VAL A 1 70 ? 14.698 3.672 -15.902 1.00 82.56 70 VAL A C 1
ATOM 532 O O . VAL A 1 70 ? 15.195 3.680 -17.019 1.00 82.56 70 VAL A O 1
ATOM 535 N N . GLU A 1 71 ? 15.040 4.573 -14.978 1.00 79.62 71 GLU A N 1
ATOM 536 C CA . GLU A 1 71 ? 16.036 5.630 -15.228 1.00 79.62 71 GLU A CA 1
ATOM 537 C C . GLU A 1 71 ? 17.469 5.082 -15.360 1.00 79.62 71 GLU A C 1
ATOM 539 O O . GLU A 1 71 ? 18.293 5.641 -16.085 1.00 79.62 71 GLU A O 1
ATOM 544 N N . LYS A 1 72 ? 17.776 3.984 -14.659 1.00 74.44 72 LYS A N 1
ATOM 545 C CA . LYS A 1 72 ? 19.107 3.351 -14.639 1.00 74.44 72 LYS A CA 1
ATOM 546 C C . LYS A 1 72 ? 19.325 2.315 -15.759 1.00 74.44 72 LYS A C 1
ATOM 548 O O . LYS A 1 72 ? 20.464 1.868 -15.914 1.00 74.44 72 LYS A O 1
ATOM 553 N N . GLY A 1 73 ? 18.274 1.907 -16.480 1.00 57.31 73 GLY A N 1
ATOM 554 C CA . GLY A 1 73 ? 18.301 0.905 -17.562 1.00 57.31 73 GLY A CA 1
ATOM 555 C C . GLY A 1 73 ? 18.350 1.519 -18.955 1.00 57.31 73 GLY A C 1
ATOM 556 O O . GLY A 1 73 ? 19.107 0.979 -19.794 1.00 57.31 73 GLY A O 1
#